Protein AF-A0A9D5JEI3-F1 (afdb_monomer_lite)

Radius of gyration: 14.79 Å; chains: 1; bounding box: 30×42×38 Å

Foldseek 3Di:
DAKFFDDQPVVCCVVPVDCVSVFKPKDFQLVVLLRRLCRVCDPPHDPVVSVVSSVVSQVCLCVQQKWKQKQNDTHRDRRDIDIGGGIIDIDIAGPDPVRHDDDD

pLDDT: mean 87.91, std 12.68, range [38.19, 97.94]

Sequence (104 aa):
MIRVPIPIDVGTIAATGGSIFAAATPLRVEQLVVLAVHEALGARAPFDKRERSVRTALDGLYAGKFVLDVDGRICRRGDDVILCAGTATLRFFSTEPRFRVQLR

Secondary structure (DSSP, 8-state):
-EEEEPPP-HHHHHHH--THHHH-EEEEHHHHHHHHHHHHH-TTS-HHHHHHHHHHHHHHHHTTSEEEEETTEEE--TT-EEEE-SEEEEEEEE-SGGG-----

Structure (mmCIF, N/CA/C/O backbone):
data_AF-A0A9D5JEI3-F1
#
_entry.id   AF-A0A9D5JEI3-F1
#
loop_
_atom_site.group_PDB
_atom_site.id
_atom_site.type_symbol
_atom_site.label_atom_id
_atom_site.label_alt_id
_atom_site.label_comp_id
_atom_site.label_asym_id
_atom_site.label_entity_id
_atom_site.label_seq_id
_atom_site.pdbx_PDB_ins_code
_atom_site.Cartn_x
_atom_site.Cartn_y
_atom_site.Cartn_z
_atom_site.occupancy
_atom_site.B_iso_or_equiv
_atom_site.auth_seq_id
_atom_site.auth_comp_id
_atom_site.auth_asym_id
_atom_site.auth_atom_id
_atom_site.pdbx_PDB_model_num
ATOM 1 N N . MET A 1 1 ? 9.313 -1.032 7.559 1.00 87.25 1 MET A N 1
ATOM 2 C CA . MET A 1 1 ? 8.417 0.136 7.424 1.00 87.25 1 MET A CA 1
ATOM 3 C C . MET A 1 1 ? 8.664 0.735 6.055 1.00 87.25 1 MET A C 1
ATOM 5 O O . MET A 1 1 ? 9.826 0.949 5.738 1.00 87.25 1 MET A O 1
ATOM 9 N N . ILE A 1 2 ? 7.621 0.935 5.252 1.00 93.75 2 ILE A N 1
ATOM 10 C CA . ILE A 1 2 ? 7.722 1.497 3.896 1.00 93.75 2 ILE A CA 1
ATOM 11 C C . ILE A 1 2 ? 7.012 2.849 3.914 1.00 93.75 2 ILE A C 1
ATOM 13 O O . ILE A 1 2 ? 5.893 2.936 4.413 1.00 93.75 2 ILE A O 1
ATOM 17 N N . ARG A 1 3 ? 7.667 3.903 3.425 1.00 95.06 3 ARG A N 1
ATOM 18 C CA . ARG A 1 3 ? 7.060 5.232 3.287 1.00 95.06 3 ARG A CA 1
ATOM 19 C C . ARG A 1 3 ? 6.660 5.415 1.837 1.00 95.06 3 ARG A C 1
ATOM 21 O O . ARG A 1 3 ? 7.531 5.403 0.979 1.00 95.06 3 ARG A O 1
ATOM 28 N N . VAL A 1 4 ? 5.369 5.559 1.584 1.00 93.69 4 VAL A N 1
ATOM 29 C CA . VAL A 1 4 ? 4.818 5.590 0.232 1.00 93.69 4 VAL A CA 1
ATOM 30 C C . VAL A 1 4 ? 4.328 7.003 -0.082 1.00 93.69 4 VAL A C 1
ATOM 32 O O . VAL A 1 4 ? 3.496 7.517 0.673 1.00 93.69 4 VAL A O 1
ATOM 35 N N . PRO A 1 5 ? 4.815 7.652 -1.155 1.00 91.81 5 PRO A N 1
ATOM 36 C CA . PRO A 1 5 ? 4.250 8.914 -1.615 1.00 91.81 5 PRO A CA 1
ATOM 37 C C . PRO A 1 5 ? 2.832 8.686 -2.147 1.00 91.81 5 PRO A C 1
ATOM 39 O O . PRO A 1 5 ? 2.586 7.775 -2.938 1.00 91.81 5 PRO A O 1
ATOM 42 N N . ILE A 1 6 ? 1.894 9.512 -1.694 1.00 90.81 6 ILE A N 1
ATOM 43 C CA . ILE A 1 6 ? 0.481 9.403 -2.048 1.00 90.81 6 ILE A CA 1
ATOM 44 C C . ILE A 1 6 ? 0.200 10.315 -3.239 1.00 90.81 6 ILE A C 1
ATOM 46 O O . ILE A 1 6 ? 0.462 11.517 -3.153 1.00 90.81 6 ILE A O 1
ATOM 50 N N . PRO A 1 7 ? -0.326 9.775 -4.353 1.00 84.69 7 PRO A N 1
ATOM 51 C CA . PRO A 1 7 ? -0.702 10.600 -5.487 1.00 84.69 7 PRO A CA 1
ATOM 52 C C . PRO A 1 7 ? -1.846 11.536 -5.095 1.00 84.69 7 PRO A C 1
ATOM 54 O O . PRO A 1 7 ? -2.798 11.128 -4.429 1.00 84.69 7 PRO A O 1
ATOM 57 N N . ILE A 1 8 ? -1.762 12.787 -5.535 1.00 79.56 8 ILE A N 1
ATOM 58 C CA . ILE A 1 8 ? -2.860 13.749 -5.422 1.00 79.56 8 ILE A CA 1
ATOM 59 C C . ILE A 1 8 ? -3.891 13.418 -6.503 1.00 79.56 8 ILE A C 1
ATOM 61 O O . ILE A 1 8 ? -3.528 13.264 -7.672 1.00 79.56 8 ILE A O 1
ATOM 65 N N . ASP A 1 9 ? -5.169 13.340 -6.138 1.00 74.38 9 ASP A N 1
ATOM 66 C CA . ASP A 1 9 ? -6.245 13.120 -7.106 1.00 74.38 9 ASP A CA 1
ATOM 67 C C . ASP A 1 9 ? -6.630 14.423 -7.824 1.00 74.38 9 ASP A C 1
ATOM 69 O O . ASP A 1 9 ? -7.619 15.092 -7.515 1.00 74.38 9 ASP A O 1
ATOM 73 N N . VAL A 1 10 ? -5.808 14.790 -8.809 1.00 73.31 10 VAL A N 1
ATOM 74 C CA . VAL A 1 10 ? -6.005 15.988 -9.640 1.00 73.31 10 VAL A CA 1
ATOM 75 C C . VAL A 1 10 ? -7.328 15.936 -10.410 1.00 73.31 10 VAL A C 1
ATOM 77 O O . VAL A 1 10 ? -7.948 16.977 -10.623 1.00 73.31 10 VAL A O 1
ATOM 80 N N . GLY A 1 11 ? -7.792 14.741 -10.794 1.00 69.38 11 GLY A N 1
ATOM 81 C CA . GLY A 1 11 ? -9.054 14.562 -11.512 1.00 69.38 11 GLY A CA 1
ATOM 82 C C . GLY A 1 11 ? -10.257 14.938 -10.652 1.00 69.38 11 GLY A C 1
ATOM 83 O O . GLY A 1 11 ? -11.102 15.723 -11.082 1.00 69.38 11 GLY A O 1
ATOM 84 N N . THR A 1 12 ? -10.296 14.453 -9.409 1.00 71.12 12 THR A N 1
ATOM 85 C CA . THR A 1 12 ? -11.352 14.809 -8.453 1.00 71.12 12 THR A CA 1
ATOM 86 C C . THR A 1 12 ? -11.309 16.292 -8.095 1.00 71.12 12 THR A C 1
ATOM 88 O O . THR A 1 12 ? -12.363 16.930 -8.050 1.00 71.12 12 THR A O 1
ATOM 91 N N . ILE A 1 13 ? -10.121 16.882 -7.912 1.00 72.38 13 ILE A N 1
ATOM 92 C CA . ILE A 1 13 ? -9.982 18.333 -7.688 1.00 72.38 13 ILE A CA 1
ATOM 93 C C . ILE A 1 13 ? -10.586 19.115 -8.860 1.00 72.38 13 ILE A C 1
ATOM 95 O O . ILE A 1 13 ? -11.392 20.018 -8.642 1.00 72.38 13 ILE A O 1
ATOM 99 N N . ALA A 1 14 ? -10.238 18.750 -10.097 1.00 77.06 14 ALA A N 1
ATOM 100 C CA . ALA A 1 14 ? -10.726 19.428 -11.294 1.00 77.06 14 ALA A CA 1
ATOM 101 C C . ALA A 1 14 ? -12.246 19.280 -11.481 1.00 77.06 14 ALA A C 1
ATOM 103 O O . ALA A 1 14 ? -12.908 20.237 -11.872 1.00 77.06 14 ALA A O 1
ATOM 104 N N . ALA A 1 15 ? -12.805 18.105 -11.181 1.00 76.94 15 ALA A N 1
ATOM 105 C CA . ALA A 1 15 ? -14.228 17.823 -11.362 1.00 76.94 15 ALA A CA 1
ATOM 106 C C . ALA A 1 15 ? -15.121 18.434 -10.269 1.00 76.94 15 ALA A C 1
ATOM 108 O O . ALA A 1 15 ? -16.256 18.815 -10.542 1.00 76.94 15 ALA A O 1
ATOM 109 N N . THR A 1 16 ? -14.632 18.511 -9.029 1.00 76.81 16 THR A N 1
ATOM 110 C CA . THR A 1 16 ? -15.434 18.953 -7.873 1.00 76.81 16 THR A CA 1
ATOM 111 C C . THR A 1 16 ? -15.153 20.393 -7.449 1.00 76.81 16 THR A C 1
ATOM 113 O O . THR A 1 16 ? -15.926 20.959 -6.680 1.00 76.81 16 THR A O 1
ATOM 116 N N . GLY A 1 17 ? -14.032 20.980 -7.884 1.00 70.56 17 GLY A N 1
ATOM 117 C CA . GLY A 1 17 ? -13.524 22.247 -7.346 1.00 70.56 17 GLY A CA 1
ATOM 118 C C . GLY A 1 17 ? -13.090 22.160 -5.873 1.00 70.56 17 GLY A C 1
ATOM 119 O O . GLY A 1 17 ? -12.782 23.179 -5.256 1.00 70.56 17 GLY A O 1
ATOM 120 N N . GLY A 1 18 ? -13.076 20.958 -5.285 1.00 67.44 18 GLY A N 1
ATOM 121 C CA . GLY A 1 18 ? -12.776 20.737 -3.877 1.00 67.44 18 GLY A CA 1
ATOM 122 C C . GLY A 1 18 ? -11.274 20.703 -3.612 1.00 67.44 18 GLY A C 1
ATOM 123 O O . GLY A 1 18 ? -10.621 19.685 -3.830 1.00 67.44 18 GLY A O 1
ATOM 124 N N . SER A 1 19 ? -10.727 21.784 -3.053 1.00 69.56 19 SER A N 1
ATOM 125 C CA . SER A 1 19 ? -9.315 21.859 -2.642 1.00 69.56 19 SER A CA 1
ATOM 126 C C . SER A 1 19 ? -8.941 20.862 -1.539 1.00 69.56 19 SER A C 1
ATOM 128 O O . SER A 1 19 ? -7.768 20.544 -1.372 1.00 69.56 19 SER A O 1
ATOM 130 N N . ILE A 1 20 ? -9.919 20.309 -0.814 1.00 65.81 20 ILE A N 1
ATOM 131 C CA . ILE A 1 20 ? -9.680 19.292 0.219 1.00 65.81 20 ILE A CA 1
ATOM 132 C C . ILE A 1 20 ? -9.069 18.003 -0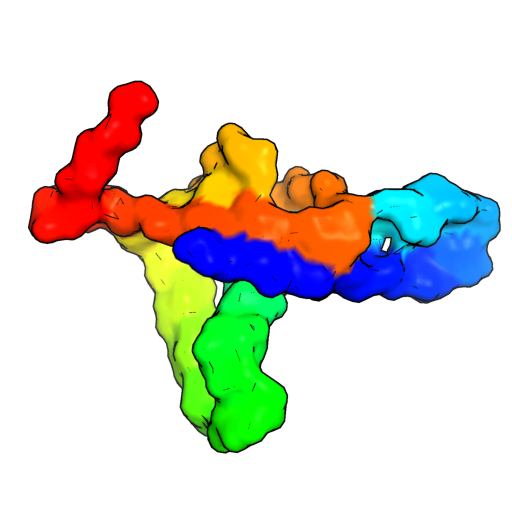.352 1.00 65.81 20 ILE A C 1
ATOM 134 O O . ILE A 1 20 ? -8.272 17.356 0.321 1.00 65.81 20 ILE A O 1
ATOM 138 N N . PHE A 1 21 ? -9.345 17.679 -1.619 1.00 65.81 21 PHE A N 1
ATOM 139 C CA . PHE A 1 21 ? -8.727 16.546 -2.315 1.00 65.81 21 PHE A CA 1
ATOM 140 C C . PHE A 1 21 ? -7.271 16.817 -2.724 1.00 65.81 21 PHE A C 1
ATOM 142 O O . PHE A 1 21 ? -6.531 15.886 -3.029 1.00 65.81 21 PHE A O 1
ATOM 149 N N . ALA A 1 22 ? -6.826 18.079 -2.669 1.00 66.06 22 ALA A N 1
ATOM 150 C CA . ALA A 1 22 ? -5.404 18.420 -2.723 1.00 66.06 22 ALA A CA 1
ATOM 151 C C . ALA A 1 22 ? -4.698 18.139 -1.388 1.00 66.06 22 ALA A C 1
ATOM 153 O O . ALA A 1 22 ? -3.485 17.943 -1.365 1.00 66.06 22 ALA A O 1
ATOM 154 N N . ALA A 1 23 ? -5.451 18.124 -0.283 1.00 74.06 23 ALA A N 1
ATOM 155 C CA . ALA A 1 23 ? -4.926 17.886 1.056 1.00 74.06 23 ALA A CA 1
ATOM 156 C C . ALA A 1 23 ? -4.899 16.394 1.412 1.00 74.06 23 ALA A C 1
ATOM 158 O O . ALA A 1 23 ? -4.020 15.969 2.161 1.00 74.06 23 ALA A O 1
ATOM 159 N N . ALA A 1 24 ? -5.839 15.601 0.886 1.00 82.44 24 ALA A N 1
ATOM 160 C CA . ALA A 1 24 ? -5.884 14.171 1.140 1.00 82.44 24 ALA A CA 1
ATOM 161 C C . ALA A 1 24 ? -6.578 13.372 0.026 1.00 82.44 24 ALA A C 1
ATOM 163 O O . ALA A 1 24 ? -7.618 13.772 -0.498 1.00 82.44 24 ALA A O 1
ATOM 164 N N . THR A 1 25 ? -6.024 12.199 -0.275 1.00 86.81 25 THR A N 1
ATOM 165 C CA . THR A 1 25 ? -6.509 11.281 -1.306 1.00 86.81 25 THR A CA 1
ATOM 166 C C . THR A 1 25 ? -7.144 10.049 -0.658 1.00 86.81 25 THR A C 1
ATOM 168 O O . THR A 1 25 ? -6.478 9.367 0.128 1.00 86.81 25 THR A O 1
ATOM 171 N N . PRO A 1 26 ? -8.412 9.723 -0.970 1.00 89.50 26 PRO A N 1
ATOM 172 C CA . PRO A 1 26 ? -8.996 8.445 -0.590 1.00 89.50 26 PRO A CA 1
ATOM 173 C C . PRO A 1 26 ? -8.410 7.331 -1.466 1.00 89.50 26 PRO A C 1
ATOM 175 O O . PRO A 1 26 ? -8.529 7.364 -2.688 1.00 89.50 26 PRO A O 1
ATOM 178 N N . LEU A 1 27 ? -7.793 6.330 -0.846 1.00 92.25 27 LEU A N 1
ATOM 179 C CA . LEU A 1 27 ? -7.241 5.164 -1.529 1.00 92.25 27 LEU A CA 1
ATOM 180 C C . LEU A 1 27 ? -7.765 3.883 -0.904 1.00 92.25 27 LEU A C 1
ATOM 182 O O . LEU A 1 27 ? -7.885 3.763 0.316 1.00 92.25 27 LEU A O 1
ATOM 186 N N . ARG A 1 28 ? -8.028 2.893 -1.750 1.00 95.75 28 ARG A N 1
ATOM 187 C CA . ARG A 1 28 ? -8.249 1.527 -1.290 1.00 95.75 28 ARG A CA 1
ATOM 188 C C . ARG A 1 28 ? -6.946 0.930 -0.779 1.00 95.75 28 ARG A C 1
ATOM 190 O O . ARG A 1 28 ? -5.867 1.204 -1.310 1.00 95.75 28 ARG A O 1
ATOM 197 N N . VAL A 1 29 ? -7.046 0.046 0.204 1.00 96.44 29 VAL A N 1
ATOM 198 C CA . VAL A 1 29 ? -5.894 -0.680 0.752 1.00 96.44 29 VAL A CA 1
ATOM 199 C C . VAL A 1 29 ? -5.152 -1.463 -0.331 1.00 96.44 29 VAL A C 1
ATOM 201 O O . VAL A 1 29 ? -3.924 -1.479 -0.334 1.00 96.44 29 VAL A O 1
ATOM 204 N N . GLU A 1 30 ? -5.856 -2.046 -1.302 1.00 97.44 30 GLU A N 1
ATOM 205 C CA . GLU A 1 30 ? -5.219 -2.717 -2.444 1.00 97.44 30 GLU A CA 1
ATOM 206 C C . GLU A 1 30 ? -4.336 -1.766 -3.274 1.00 97.44 30 GLU A C 1
ATOM 208 O O . GLU A 1 30 ? -3.223 -2.128 -3.656 1.00 97.44 30 GLU A O 1
ATOM 213 N N . GLN A 1 31 ? -4.767 -0.516 -3.472 1.00 96.50 31 GLN A N 1
ATOM 214 C CA . GLN A 1 31 ? -3.983 0.504 -4.177 1.00 96.50 31 GLN A CA 1
ATOM 215 C C . GLN A 1 31 ? -2.745 0.901 -3.365 1.00 96.50 31 GLN A C 1
ATOM 217 O O . GLN A 1 31 ? -1.660 1.054 -3.924 1.00 96.50 31 GLN A O 1
ATOM 222 N N . LEU A 1 32 ? -2.876 1.004 -2.040 1.00 96.00 32 LEU A N 1
ATOM 223 C CA . LEU A 1 32 ? -1.746 1.255 -1.145 1.00 96.00 32 LEU A CA 1
ATOM 224 C C . LEU A 1 32 ? -0.718 0.115 -1.180 1.00 96.00 32 LEU A C 1
ATOM 226 O O . LEU A 1 32 ? 0.482 0.382 -1.202 1.00 96.00 32 LEU A O 1
ATOM 230 N N . VAL A 1 33 ? -1.160 -1.145 -1.245 1.00 97.06 33 VAL A N 1
ATOM 231 C CA . VAL A 1 33 ? -0.262 -2.303 -1.399 1.00 97.06 33 VAL A CA 1
ATOM 232 C C . VAL A 1 33 ? 0.486 -2.246 -2.726 1.00 97.06 33 VAL A C 1
ATOM 234 O O . VAL A 1 33 ? 1.697 -2.464 -2.743 1.00 97.06 33 VAL A O 1
ATOM 237 N N . VAL A 1 34 ? -0.194 -1.904 -3.824 1.00 97.06 34 VAL A N 1
ATOM 238 C CA . VAL A 1 34 ? 0.451 -1.703 -5.130 1.00 97.06 34 VAL A CA 1
ATOM 239 C C . VAL A 1 34 ? 1.553 -0.652 -5.006 1.00 97.06 34 VAL A C 1
ATOM 241 O O . VAL A 1 34 ? 2.715 -0.950 -5.286 1.00 97.06 34 VAL A O 1
ATOM 244 N N . LEU A 1 35 ? 1.227 0.544 -4.509 1.00 96.00 35 LEU A N 1
ATOM 245 C CA . LEU A 1 35 ? 2.204 1.620 -4.339 1.00 96.00 35 LEU A CA 1
ATOM 246 C C . LEU A 1 35 ? 3.383 1.199 -3.443 1.00 96.00 35 LEU A C 1
ATOM 248 O O . LEU A 1 35 ? 4.532 1.486 -3.771 1.00 96.00 35 LEU A O 1
ATOM 252 N N . ALA A 1 36 ? 3.130 0.445 -2.369 1.00 96.31 36 ALA A N 1
ATOM 253 C CA . ALA A 1 36 ? 4.173 -0.085 -1.492 1.00 96.31 36 ALA A CA 1
ATOM 254 C C . ALA A 1 36 ? 5.122 -1.055 -2.205 1.00 96.31 36 ALA A C 1
ATOM 256 O O . ALA A 1 36 ? 6.330 -1.010 -1.982 1.00 96.31 36 ALA A O 1
ATOM 257 N N . VAL A 1 37 ? 4.590 -1.931 -3.063 1.00 96.56 37 VAL A N 1
ATOM 258 C CA . VAL A 1 37 ? 5.398 -2.860 -3.864 1.00 96.56 37 VAL A CA 1
ATOM 259 C C . VAL A 1 37 ? 6.247 -2.093 -4.874 1.00 96.56 37 VAL A C 1
ATOM 261 O O . VAL A 1 37 ? 7.432 -2.394 -5.026 1.00 96.56 37 VAL A O 1
ATOM 264 N N . HIS A 1 38 ? 5.671 -1.089 -5.537 1.00 95.38 38 HIS A N 1
ATOM 265 C CA . HIS A 1 38 ? 6.409 -0.225 -6.457 1.00 95.38 38 HIS A CA 1
ATOM 266 C C . HIS A 1 38 ? 7.550 0.514 -5.750 1.00 95.38 38 HIS A C 1
ATOM 268 O O . HIS A 1 38 ? 8.675 0.507 -6.251 1.00 95.38 38 HIS A O 1
ATOM 274 N N . GLU A 1 39 ? 7.281 1.080 -4.573 1.00 95.75 39 GLU A N 1
ATOM 275 C CA . GLU A 1 39 ? 8.278 1.768 -3.754 1.00 95.75 39 GLU A CA 1
ATOM 276 C C . GLU A 1 39 ? 9.388 0.810 -3.295 1.00 95.75 39 GLU A C 1
ATOM 278 O O . GLU A 1 39 ? 10.571 1.083 -3.480 1.00 95.75 39 GLU A O 1
ATOM 283 N N . ALA A 1 40 ? 9.023 -0.365 -2.774 1.00 95.25 40 ALA A N 1
ATOM 284 C CA . ALA A 1 40 ? 9.978 -1.345 -2.258 1.00 95.25 40 ALA A CA 1
ATOM 285 C C . ALA A 1 40 ? 10.886 -1.949 -3.341 1.00 95.25 40 ALA A C 1
ATOM 287 O O . ALA A 1 40 ? 12.049 -2.256 -3.079 1.00 95.25 40 ALA A O 1
ATOM 288 N N . LEU A 1 41 ? 10.361 -2.156 -4.552 1.00 94.75 41 LEU A N 1
ATOM 289 C CA . LEU A 1 41 ? 11.141 -2.673 -5.679 1.00 94.75 41 LEU A CA 1
ATOM 290 C C . LEU A 1 41 ? 11.977 -1.588 -6.370 1.00 94.75 41 LEU A C 1
ATOM 292 O O . LEU A 1 41 ? 12.974 -1.910 -7.024 1.00 94.75 41 LEU A O 1
ATOM 296 N N . GLY A 1 42 ? 11.570 -0.326 -6.240 1.00 93.12 42 GLY A N 1
ATOM 297 C CA . GLY A 1 42 ? 12.186 0.822 -6.886 1.00 93.12 42 GLY A CA 1
ATOM 298 C C . GLY A 1 42 ? 11.868 0.940 -8.382 1.00 93.12 42 GLY A C 1
ATOM 299 O O . GLY A 1 42 ? 11.483 -0.009 -9.072 1.00 93.12 42 GLY A O 1
ATOM 300 N N . ALA A 1 43 ? 12.100 2.139 -8.925 1.00 90.00 43 ALA A N 1
ATOM 301 C CA . ALA A 1 43 ? 11.718 2.513 -10.291 1.00 90.00 43 ALA A CA 1
ATOM 302 C C . ALA A 1 43 ? 12.364 1.662 -11.406 1.00 90.00 43 ALA A C 1
ATOM 304 O O . ALA A 1 43 ? 11.840 1.592 -12.518 1.00 90.00 43 ALA A O 1
ATOM 305 N N . ARG A 1 44 ? 13.498 1.005 -11.122 1.00 93.12 44 ARG A N 1
ATOM 306 C CA . ARG A 1 44 ? 14.274 0.216 -12.097 1.00 93.12 44 ARG A CA 1
ATOM 307 C C . ARG A 1 44 ? 13.894 -1.265 -12.151 1.00 93.12 44 ARG A C 1
ATOM 309 O O . ARG A 1 44 ? 14.474 -2.004 -12.940 1.00 93.12 44 ARG A O 1
ATOM 316 N N . ALA A 1 45 ? 12.950 -1.726 -11.332 1.00 93.19 45 ALA A N 1
ATOM 317 C CA . ALA A 1 45 ? 12.554 -3.130 -11.345 1.00 93.19 45 ALA A CA 1
ATOM 318 C C . ALA A 1 45 ? 11.970 -3.540 -12.715 1.00 93.19 45 ALA A C 1
ATOM 320 O O . ALA A 1 45 ? 11.191 -2.769 -13.275 1.00 93.19 45 ALA A O 1
ATOM 321 N N . PRO A 1 46 ? 12.274 -4.733 -13.258 1.00 96.19 46 PRO A N 1
ATOM 322 C CA . PRO A 1 46 ? 11.642 -5.221 -14.487 1.00 96.19 46 PRO A CA 1
ATOM 323 C C . PRO A 1 46 ? 10.116 -5.312 -14.357 1.00 96.19 46 PRO A C 1
ATOM 325 O O . PRO A 1 46 ? 9.618 -5.633 -13.275 1.00 96.19 46 PRO A O 1
ATOM 328 N N . PHE A 1 47 ? 9.384 -5.067 -15.447 1.00 93.81 47 PHE A N 1
ATOM 329 C CA . PHE A 1 47 ? 7.915 -5.064 -15.455 1.00 93.81 47 PHE A CA 1
ATOM 330 C C . PHE A 1 47 ? 7.331 -6.374 -14.904 1.00 93.81 47 PHE A C 1
ATOM 332 O O . PHE A 1 47 ? 6.620 -6.345 -13.902 1.00 93.81 47 PHE A O 1
ATOM 339 N N . ASP A 1 48 ? 7.760 -7.522 -15.433 1.00 96.38 48 ASP A N 1
ATOM 340 C CA . ASP A 1 48 ? 7.292 -8.847 -14.996 1.00 96.38 48 ASP A CA 1
ATOM 341 C C . ASP A 1 48 ? 7.583 -9.130 -13.518 1.00 96.38 48 ASP A C 1
ATOM 343 O O . ASP A 1 48 ? 6.912 -9.930 -12.864 1.00 96.38 48 ASP A O 1
ATOM 347 N N . LYS A 1 49 ? 8.636 -8.516 -12.962 1.00 95.19 49 LYS A N 1
ATOM 348 C CA . LYS A 1 49 ? 8.926 -8.620 -11.530 1.00 95.19 49 LYS A CA 1
ATOM 349 C C . LYS A 1 49 ? 7.916 -7.804 -10.731 1.00 95.19 49 LYS A C 1
ATOM 351 O O . LYS A 1 49 ? 7.389 -8.324 -9.754 1.00 95.19 49 LYS A O 1
ATOM 356 N N . ARG A 1 50 ? 7.621 -6.570 -11.155 1.00 95.38 50 ARG A N 1
ATOM 357 C CA . ARG A 1 50 ? 6.616 -5.719 -10.500 1.00 95.38 50 ARG A CA 1
ATOM 358 C C . ARG A 1 50 ? 5.245 -6.378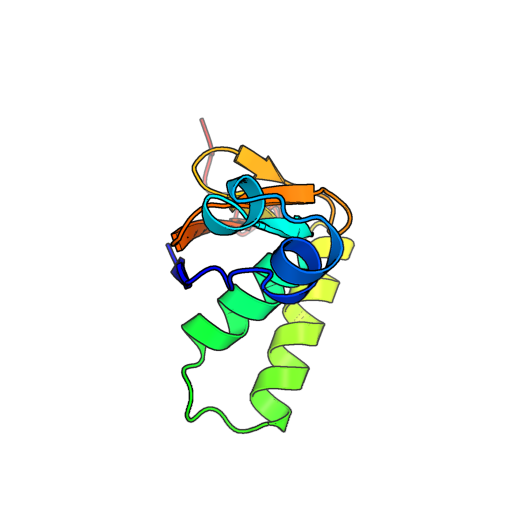 -10.521 1.00 95.38 50 ARG A C 1
ATOM 360 O O . ARG A 1 50 ? 4.651 -6.531 -9.462 1.00 95.38 50 ARG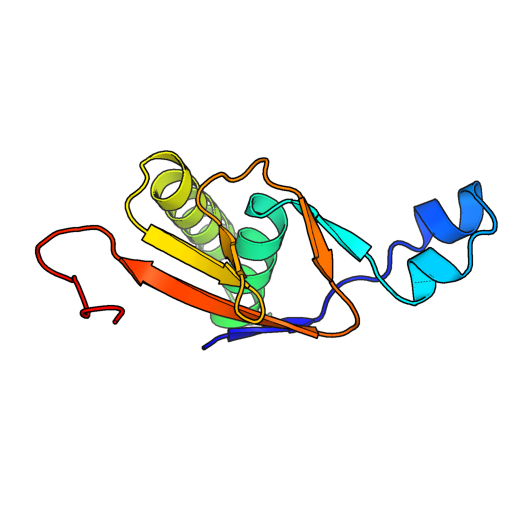 A O 1
ATOM 367 N N . GLU A 1 51 ? 4.785 -6.825 -11.686 1.00 96.62 51 GLU A N 1
ATOM 368 C CA . GLU A 1 51 ? 3.459 -7.429 -11.841 1.00 96.62 51 GLU A CA 1
ATOM 369 C C . GLU A 1 51 ? 3.311 -8.689 -10.980 1.00 96.62 51 GLU A C 1
ATOM 371 O O . GLU A 1 51 ? 2.360 -8.815 -10.206 1.00 96.62 51 GLU A O 1
ATOM 376 N N . ARG A 1 52 ? 4.300 -9.596 -11.025 1.00 97.50 52 ARG A N 1
ATOM 377 C CA . ARG A 1 52 ? 4.286 -10.799 -10.180 1.00 97.50 52 ARG A CA 1
ATOM 378 C C . ARG A 1 52 ? 4.299 -10.463 -8.695 1.00 97.50 52 ARG A C 1
ATOM 380 O O . ARG A 1 52 ? 3.579 -11.109 -7.934 1.00 97.50 52 ARG A O 1
ATOM 387 N N . SER A 1 53 ? 5.097 -9.484 -8.272 1.00 97.50 53 SER A N 1
ATOM 388 C CA . SER A 1 53 ? 5.153 -9.064 -6.870 1.00 97.50 53 SER A CA 1
ATOM 389 C C . SER A 1 53 ? 3.851 -8.413 -6.407 1.00 97.50 53 SER A C 1
ATOM 391 O O . SER A 1 53 ? 3.395 -8.733 -5.314 1.00 97.50 53 SER A O 1
ATOM 393 N N . VAL A 1 54 ? 3.230 -7.568 -7.235 1.00 97.50 54 VAL A N 1
ATOM 394 C CA . VAL A 1 54 ? 1.920 -6.965 -6.952 1.00 97.50 54 VAL A CA 1
ATOM 395 C C . VAL A 1 54 ? 0.865 -8.052 -6.797 1.00 97.50 54 VAL A C 1
ATOM 397 O O . VAL A 1 54 ? 0.207 -8.109 -5.762 1.00 97.50 54 VAL A O 1
ATOM 400 N N . ARG A 1 55 ? 0.757 -8.961 -7.774 1.00 97.94 55 ARG A N 1
ATOM 401 C CA . ARG A 1 55 ? -0.204 -10.068 -7.721 1.00 97.94 55 ARG A CA 1
ATOM 402 C C . A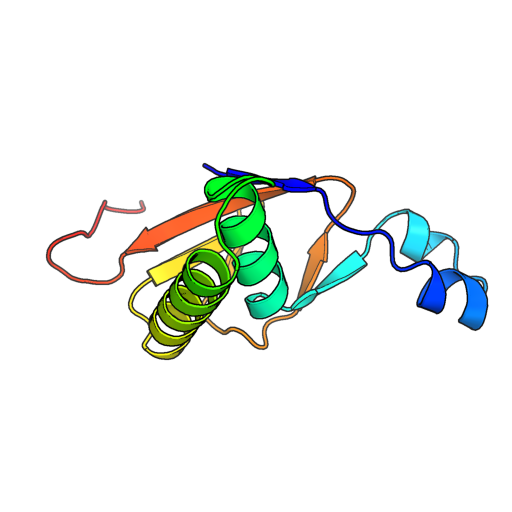RG A 1 55 ? -0.012 -10.913 -6.465 1.00 97.94 55 ARG A C 1
ATOM 404 O O . ARG A 1 55 ? -0.951 -11.106 -5.710 1.00 97.94 55 ARG A O 1
ATOM 411 N N . THR A 1 56 ? 1.227 -11.318 -6.183 1.00 97.69 56 THR A N 1
ATOM 412 C CA . THR A 1 56 ? 1.548 -12.122 -4.992 1.00 97.69 56 THR A CA 1
ATOM 413 C C . THR A 1 56 ? 1.177 -11.402 -3.691 1.00 97.69 56 THR A C 1
ATOM 415 O O . THR A 1 56 ? 0.683 -12.033 -2.756 1.00 97.69 56 THR A O 1
ATOM 418 N N . ALA A 1 57 ? 1.409 -10.089 -3.609 1.00 97.00 57 ALA A N 1
ATOM 419 C CA . ALA A 1 57 ? 1.068 -9.300 -2.430 1.00 97.00 57 ALA A CA 1
ATOM 420 C C . ALA A 1 57 ? -0.451 -9.175 -2.242 1.00 97.00 57 ALA A C 1
ATOM 422 O O . ALA A 1 57 ? -0.937 -9.360 -1.128 1.00 97.00 57 ALA A O 1
ATOM 423 N N . LEU A 1 58 ? -1.200 -8.909 -3.315 1.00 97.62 58 LEU A N 1
ATOM 424 C CA . LEU A 1 58 ? -2.662 -8.822 -3.268 1.00 97.62 58 LEU A CA 1
ATOM 425 C C . LEU A 1 58 ? -3.300 -10.175 -2.940 1.00 97.62 58 LEU A C 1
ATOM 427 O O . LEU A 1 58 ? -4.144 -10.241 -2.051 1.00 97.62 58 LEU A O 1
ATOM 431 N N . ASP A 1 59 ? -2.830 -11.261 -3.557 1.00 97.75 59 ASP A N 1
ATOM 432 C CA . ASP A 1 59 ? -3.268 -12.622 -3.228 1.00 97.75 59 ASP A CA 1
ATOM 433 C C . ASP A 1 59 ? -3.023 -12.930 -1.743 1.00 97.75 59 ASP A C 1
ATOM 435 O O . ASP A 1 59 ? -3.868 -13.515 -1.069 1.00 97.75 59 ASP A O 1
ATOM 439 N N . GLY A 1 60 ? -1.877 -12.498 -1.203 1.00 96.25 60 GLY A N 1
ATOM 440 C CA . GLY A 1 60 ? -1.561 -12.621 0.218 1.00 96.25 60 GLY A CA 1
ATOM 441 C C . GLY A 1 60 ? -2.500 -11.821 1.125 1.00 96.25 60 GLY A C 1
ATOM 442 O O . GLY A 1 60 ? -2.902 -12.337 2.170 1.00 96.25 60 GLY A O 1
ATOM 443 N N . LEU A 1 61 ? -2.878 -10.602 0.726 1.00 96.25 61 LEU A N 1
ATOM 444 C CA . LEU A 1 61 ? -3.841 -9.775 1.454 1.00 96.25 61 LEU A CA 1
ATOM 445 C C . LEU A 1 61 ? -5.232 -10.421 1.451 1.00 96.25 61 LEU A C 1
ATOM 447 O O . LEU A 1 61 ? -5.824 -10.590 2.514 1.00 96.25 61 LEU A O 1
ATOM 451 N N . TYR A 1 62 ? -5.738 -10.830 0.283 1.00 96.44 62 TYR A N 1
ATOM 452 C CA . TYR A 1 62 ? -7.065 -11.445 0.164 1.00 96.44 62 TYR A CA 1
ATOM 453 C C . TYR A 1 62 ? -7.146 -12.812 0.846 1.00 96.44 62 TYR A C 1
ATOM 455 O O . TYR A 1 62 ? -8.177 -13.153 1.421 1.00 96.44 62 TYR A O 1
ATOM 463 N N . ALA A 1 63 ? -6.051 -13.576 0.847 1.00 95.62 63 ALA A N 1
ATOM 464 C CA . ALA A 1 63 ? -5.943 -14.814 1.614 1.00 95.62 63 ALA A CA 1
ATOM 465 C C . ALA A 1 63 ? -5.755 -14.577 3.125 1.00 95.62 63 ALA A C 1
ATOM 467 O O . ALA A 1 63 ? -5.671 -15.539 3.888 1.00 95.62 63 ALA A O 1
ATOM 468 N N . GLY A 1 64 ? -5.644 -13.321 3.571 1.00 95.56 64 GLY A N 1
ATOM 469 C CA . GLY A 1 64 ? -5.473 -12.967 4.975 1.00 95.56 64 GLY A CA 1
ATOM 470 C C . GLY A 1 64 ? -4.137 -13.409 5.571 1.00 95.56 64 GLY A C 1
ATOM 471 O O . GLY A 1 64 ? -4.072 -13.595 6.784 1.00 95.56 64 GLY A O 1
ATOM 472 N N . LYS A 1 65 ? -3.081 -13.585 4.759 1.00 95.50 65 LYS A N 1
ATOM 473 C CA . LYS A 1 65 ? -1.724 -13.999 5.197 1.00 95.50 65 LYS A CA 1
ATOM 474 C C . LYS A 1 65 ? -0.962 -12.903 5.939 1.00 95.50 65 LYS A C 1
ATOM 476 O O . LYS A 1 65 ? 0.012 -13.167 6.651 1.00 95.50 65 LYS A O 1
ATOM 481 N N . PHE A 1 66 ? -1.388 -11.663 5.754 1.00 95.56 66 PHE A N 1
ATOM 482 C CA . PHE A 1 66 ? -0.903 -10.519 6.502 1.00 95.56 66 PHE A CA 1
ATOM 483 C C . PHE A 1 66 ? -2.021 -9.498 6.699 1.00 95.56 66 PHE A C 1
ATOM 485 O O . PHE A 1 66 ? -3.029 -9.510 5.995 1.00 95.56 66 PHE A O 1
ATOM 492 N N . VAL A 1 67 ? -1.814 -8.602 7.658 1.00 95.88 67 VAL A N 1
ATOM 493 C CA . VAL A 1 67 ? -2.582 -7.365 7.811 1.00 95.88 67 VAL A CA 1
ATOM 494 C C . VAL A 1 67 ? -1.677 -6.173 7.536 1.00 95.88 67 VAL A C 1
ATOM 496 O O . VAL A 1 67 ? -0.454 -6.258 7.706 1.00 95.88 67 VAL A O 1
ATOM 499 N N . LEU A 1 68 ? -2.278 -5.072 7.100 1.00 96.44 68 LEU A N 1
ATOM 500 C CA . LEU A 1 68 ? -1.569 -3.836 6.804 1.00 96.44 68 LEU A CA 1
ATOM 501 C C . LEU A 1 68 ? -1.862 -2.810 7.894 1.00 96.44 68 LEU A C 1
ATOM 503 O O . LEU A 1 68 ? -3.015 -2.513 8.167 1.00 96.44 68 LEU A O 1
ATOM 507 N N . ASP A 1 69 ? -0.827 -2.259 8.503 1.00 96.69 69 ASP A N 1
ATOM 508 C CA . ASP A 1 69 ? -0.907 -1.037 9.297 1.00 96.69 69 ASP A CA 1
ATOM 509 C C . ASP A 1 69 ? -0.590 0.149 8.385 1.00 96.69 69 ASP A C 1
ATOM 511 O O . ASP A 1 69 ? 0.470 0.168 7.748 1.00 96.69 69 ASP A O 1
ATOM 515 N N . VAL A 1 70 ? -1.519 1.100 8.313 1.00 95.69 70 VAL A N 1
ATOM 516 C CA . VAL A 1 70 ? -1.385 2.367 7.593 1.00 95.69 70 VAL A CA 1
ATOM 517 C C . VAL A 1 70 ? -1.491 3.500 8.605 1.00 95.69 70 VAL A C 1
ATOM 519 O O . VAL A 1 70 ? -2.568 3.752 9.144 1.00 95.69 70 VAL A O 1
ATOM 522 N N . ASP A 1 71 ? -0.368 4.161 8.883 1.00 93.62 71 ASP A N 1
ATOM 523 C CA . ASP A 1 71 ? -0.271 5.279 9.834 1.00 93.62 71 ASP A CA 1
ATOM 524 C C . ASP A 1 71 ? -0.899 4.987 11.218 1.00 93.62 71 ASP A C 1
ATOM 526 O O . ASP A 1 71 ? -1.490 5.856 11.856 1.00 93.62 71 ASP A O 1
ATOM 530 N N . GLY A 1 72 ? -0.771 3.747 11.701 1.00 92.56 72 GLY A N 1
ATOM 531 C CA . GLY A 1 72 ? -1.314 3.270 12.976 1.00 92.56 72 GLY A CA 1
ATOM 532 C C . GLY A 1 72 ? -2.678 2.582 12.863 1.00 92.56 72 GLY A C 1
ATOM 533 O O . GLY A 1 72 ? -3.174 2.042 13.855 1.00 92.56 72 GLY A O 1
ATOM 534 N N . ARG A 1 73 ? -3.305 2.571 11.680 1.00 94.00 73 ARG A N 1
ATOM 535 C CA . ARG A 1 73 ? -4.602 1.924 11.445 1.00 94.00 73 ARG A CA 1
ATOM 536 C C . ARG A 1 73 ? -4.425 0.541 10.828 1.00 94.00 73 ARG A C 1
ATOM 538 O O . ARG A 1 73 ? -3.922 0.409 9.718 1.00 94.00 73 ARG A O 1
ATOM 545 N N . ILE A 1 74 ? -4.927 -0.486 11.514 1.00 96.06 74 ILE A N 1
ATOM 546 C CA . ILE A 1 74 ? -4.915 -1.865 11.010 1.00 96.06 74 ILE A CA 1
ATOM 547 C C . ILE A 1 74 ? -6.052 -2.096 10.011 1.00 96.06 74 ILE A C 1
ATOM 549 O O . ILE A 1 74 ? -7.232 -2.009 10.354 1.00 96.06 74 ILE A O 1
ATOM 553 N N . CYS A 1 75 ? -5.674 -2.497 8.807 1.00 95.38 75 CYS A N 1
ATOM 554 C CA . CYS A 1 75 ? -6.532 -2.847 7.692 1.00 95.38 75 CYS A CA 1
ATOM 555 C C . CYS A 1 75 ? -6.363 -4.320 7.324 1.00 95.38 75 CYS A C 1
ATOM 557 O O . CYS A 1 75 ? -5.257 -4.871 7.329 1.00 95.38 75 CYS A O 1
ATOM 559 N N . ARG A 1 76 ? -7.490 -4.970 7.027 1.00 94.94 76 ARG A N 1
ATOM 560 C CA . ARG A 1 76 ? -7.541 -6.415 6.756 1.00 94.94 76 ARG A CA 1
ATOM 561 C C . ARG A 1 76 ? -8.103 -6.737 5.384 1.00 94.94 76 ARG A C 1
ATOM 563 O O . ARG A 1 76 ? -7.857 -7.832 4.894 1.00 94.94 76 ARG A O 1
ATOM 570 N N . ARG A 1 77 ? -8.865 -5.820 4.789 1.0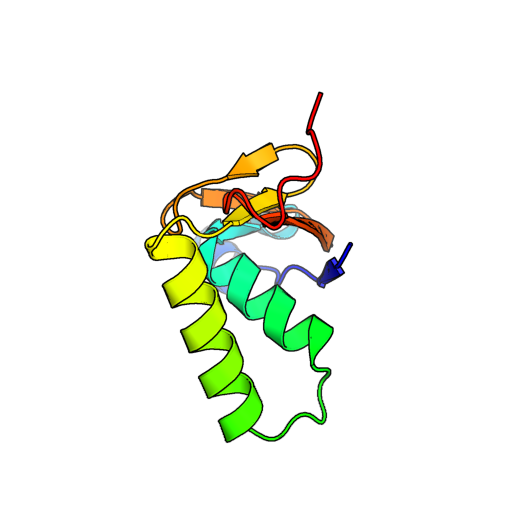0 94.00 77 ARG A N 1
ATOM 571 C CA . ARG A 1 77 ? -9.520 -6.046 3.508 1.00 94.00 77 ARG A CA 1
ATOM 572 C C . ARG A 1 77 ? -8.973 -5.078 2.468 1.00 94.00 77 ARG A C 1
ATOM 574 O O . ARG A 1 77 ? -8.648 -3.939 2.787 1.00 94.00 77 ARG A O 1
ATOM 581 N N . GLY A 1 78 ? -8.854 -5.544 1.227 1.00 94.19 78 GLY A N 1
ATOM 582 C CA . GLY A 1 78 ? -8.357 -4.724 0.118 1.00 94.19 78 GLY A CA 1
ATOM 583 C C . GLY A 1 78 ? -9.313 -3.603 -0.294 1.00 94.19 78 GLY A C 1
ATOM 584 O O . GLY A 1 78 ? -8.854 -2.572 -0.781 1.00 94.19 78 GLY A O 1
ATOM 585 N N . ASP A 1 79 ? -10.614 -3.790 -0.050 1.00 96.12 79 ASP A N 1
ATOM 586 C CA . ASP A 1 79 ? -11.695 -2.850 -0.355 1.00 96.12 79 ASP A CA 1
ATOM 587 C C . ASP A 1 79 ? -11.874 -1.747 0.701 1.00 96.12 79 ASP A C 1
ATOM 589 O O . ASP A 1 79 ? -12.592 -0.778 0.448 1.00 96.12 79 ASP A O 1
ATOM 593 N N . ASP A 1 80 ? -11.195 -1.848 1.850 1.00 94.12 80 ASP A N 1
ATOM 594 C CA . ASP A 1 80 ? -11.170 -0.788 2.857 1.00 94.12 80 ASP A CA 1
ATOM 595 C C . ASP A 1 80 ? -10.583 0.497 2.239 1.00 94.12 80 ASP A C 1
ATOM 597 O O . ASP A 1 80 ? -9.533 0.468 1.592 1.00 94.12 80 ASP A O 1
ATOM 601 N N . VAL A 1 81 ? -11.243 1.638 2.456 1.00 93.69 81 VAL A N 1
ATOM 602 C CA . VAL A 1 81 ? -10.778 2.954 1.988 1.00 93.69 81 VAL A CA 1
ATOM 603 C C . VAL A 1 81 ? -10.144 3.724 3.141 1.00 93.69 81 VAL A C 1
ATOM 605 O O . VAL A 1 81 ? -10.729 3.857 4.219 1.00 93.69 81 VAL A O 1
ATOM 608 N N . ILE A 1 82 ? -8.952 4.262 2.897 1.00 92.06 82 ILE A N 1
ATOM 609 C CA . ILE A 1 82 ? -8.204 5.105 3.826 1.00 92.06 82 ILE A CA 1
ATOM 610 C C . ILE A 1 82 ? -7.960 6.457 3.171 1.00 92.06 82 ILE A C 1
ATOM 612 O O . ILE A 1 82 ? -7.630 6.545 1.991 1.00 92.06 82 ILE A O 1
ATOM 616 N N . LEU A 1 83 ? -8.119 7.518 3.954 1.00 89.88 83 LEU A N 1
ATOM 617 C CA . LEU A 1 83 ? -7.749 8.862 3.548 1.00 89.88 83 LEU A CA 1
ATOM 618 C C . LEU A 1 83 ? -6.272 9.095 3.893 1.00 89.88 83 LEU A C 1
ATOM 620 O O . LEU A 1 83 ? -5.907 9.034 5.066 1.00 89.88 83 LEU A O 1
ATOM 624 N N . CYS A 1 84 ? -5.433 9.353 2.891 1.00 89.31 84 CYS A N 1
ATOM 625 C CA . CYS A 1 84 ? -3.996 9.557 3.078 1.00 89.31 84 CYS A CA 1
ATOM 626 C C . CYS A 1 84 ? -3.564 10.939 2.569 1.00 89.31 84 CYS A C 1
ATOM 628 O O . CYS A 1 84 ? -4.064 11.408 1.551 1.00 89.31 84 CYS A O 1
ATOM 630 N N . ALA A 1 85 ? -2.608 11.581 3.243 1.00 85.19 85 ALA A N 1
ATOM 631 C CA . ALA A 1 85 ? -2.129 12.921 2.897 1.00 85.19 85 ALA A CA 1
ATOM 632 C C . ALA A 1 85 ? -0.608 12.929 2.699 1.00 85.19 85 ALA A C 1
ATOM 634 O O . ALA A 1 85 ? 0.144 12.631 3.625 1.00 85.19 85 ALA A O 1
ATOM 635 N N . GLY A 1 86 ? -0.147 13.280 1.494 1.00 87.38 86 GLY A N 1
ATOM 636 C CA . GLY A 1 86 ? 1.274 13.440 1.154 1.00 87.38 86 GLY A CA 1
ATOM 637 C C . GLY A 1 86 ? 2.077 12.134 1.137 1.00 87.38 86 GLY A C 1
ATOM 638 O O . GLY A 1 86 ? 2.469 11.660 0.075 1.00 87.38 86 GLY A O 1
ATOM 639 N N . THR A 1 87 ? 2.327 11.537 2.301 1.00 91.81 87 THR A N 1
ATOM 640 C CA . THR A 1 87 ? 3.009 10.242 2.442 1.00 91.81 87 THR A CA 1
ATOM 641 C C . THR A 1 87 ? 2.291 9.371 3.459 1.00 91.81 87 THR A C 1
ATOM 643 O O . THR A 1 87 ? 1.982 9.866 4.539 1.00 91.81 87 THR A O 1
ATOM 646 N N . ALA A 1 88 ? 2.122 8.083 3.167 1.00 94.62 88 ALA A N 1
ATOM 647 C CA . ALA A 1 88 ? 1.625 7.101 4.129 1.00 94.62 88 ALA A CA 1
ATOM 648 C C . ALA A 1 88 ? 2.751 6.182 4.616 1.00 94.62 88 ALA A C 1
ATOM 650 O O . ALA A 1 88 ? 3.636 5.784 3.849 1.00 94.62 88 ALA A O 1
ATOM 651 N N . THR A 1 89 ? 2.712 5.819 5.894 1.00 96.31 89 THR A N 1
ATOM 652 C CA . THR A 1 89 ? 3.636 4.864 6.507 1.00 96.31 89 THR A CA 1
ATOM 653 C C . THR A 1 89 ? 2.981 3.497 6.613 1.00 96.31 89 THR A C 1
ATOM 655 O O . THR A 1 89 ? 2.007 3.321 7.338 1.00 96.31 89 THR A O 1
ATOM 658 N N . LEU A 1 90 ? 3.547 2.510 5.920 1.00 96.56 90 LEU A N 1
ATOM 659 C CA . LEU A 1 90 ? 2.997 1.163 5.829 1.00 96.56 90 LEU A CA 1
ATOM 660 C C . LEU A 1 90 ? 3.858 0.147 6.588 1.00 96.56 90 LEU A C 1
ATOM 662 O O . LEU A 1 90 ? 5.097 0.123 6.476 1.00 96.56 90 LEU A O 1
ATOM 666 N N . ARG A 1 91 ? 3.199 -0.742 7.338 1.00 96.44 91 ARG A N 1
ATOM 667 C CA . ARG A 1 91 ? 3.822 -1.909 7.982 1.00 96.44 91 ARG A CA 1
ATOM 668 C C . ARG A 1 91 ? 2.991 -3.159 7.716 1.00 96.44 91 ARG A C 1
ATOM 670 O O . ARG A 1 91 ? 1.775 -3.152 7.847 1.00 96.44 91 ARG A O 1
ATOM 677 N N . PHE A 1 92 ? 3.671 -4.236 7.344 1.00 95.00 92 PHE A N 1
ATOM 678 C CA . PHE A 1 92 ? 3.055 -5.517 7.022 1.00 95.00 92 PHE A CA 1
ATOM 679 C C . PHE A 1 92 ? 3.292 -6.469 8.187 1.00 95.00 92 PHE A C 1
ATOM 681 O O . PHE A 1 92 ? 4.437 -6.664 8.600 1.00 95.00 92 PHE A O 1
ATOM 688 N N . PHE A 1 93 ? 2.222 -7.067 8.699 1.00 94.62 93 PHE A N 1
ATOM 689 C CA . PHE A 1 93 ? 2.294 -8.012 9.806 1.00 94.62 93 PHE A CA 1
ATOM 690 C C . PHE A 1 93 ? 1.735 -9.354 9.372 1.00 94.62 93 PHE A C 1
ATOM 692 O O . PHE A 1 93 ? 0.560 -9.452 9.023 1.00 94.62 93 PHE A O 1
ATOM 699 N N . SER A 1 94 ? 2.574 -10.390 9.392 1.00 93.44 94 SER A N 1
ATOM 700 C CA . SER A 1 94 ? 2.120 -11.740 9.070 1.00 93.44 94 SER A CA 1
ATOM 701 C C . SER A 1 94 ? 1.102 -12.224 10.100 1.00 93.44 94 SER A C 1
ATOM 703 O O . SER A 1 94 ? 1.271 -12.043 11.307 1.00 93.44 94 SER A O 1
ATOM 705 N N . THR A 1 95 ? 0.041 -12.855 9.615 1.00 91.31 95 THR A N 1
ATOM 706 C CA . THR A 1 95 ? -0.957 -13.540 10.444 1.00 91.31 95 THR A CA 1
ATOM 707 C C . THR A 1 95 ? -0.616 -15.016 10.631 1.00 91.31 95 THR A C 1
ATOM 709 O O . THR A 1 95 ? -1.196 -15.671 11.503 1.00 91.31 95 THR A O 1
ATOM 712 N N . GLU A 1 96 ? 0.328 -15.535 9.839 1.00 87.25 96 GLU A N 1
ATOM 713 C CA . GLU A 1 96 ? 0.703 -16.938 9.852 1.00 87.25 96 GLU A CA 1
ATOM 714 C C . GLU A 1 96 ? 1.423 -17.298 11.164 1.00 87.25 96 GLU A C 1
ATOM 716 O O . GLU A 1 96 ? 2.288 -16.551 11.634 1.00 87.25 96 GLU A O 1
ATOM 721 N N . PRO A 1 97 ? 1.129 -18.469 11.761 1.00 73.19 97 PRO A N 1
ATOM 722 C CA . PRO A 1 97 ? 1.660 -18.848 13.073 1.00 73.19 97 PRO A CA 1
ATOM 723 C C . PRO A 1 97 ? 3.189 -18.881 13.136 1.00 73.19 97 PRO A C 1
ATOM 725 O O . PRO A 1 97 ? 3.770 -18.604 14.180 1.00 73.19 97 PRO A O 1
ATOM 728 N N . ARG A 1 98 ? 3.843 -19.198 12.011 1.00 67.81 98 ARG A N 1
ATOM 729 C CA . ARG A 1 98 ? 5.306 -19.298 11.907 1.00 67.81 98 ARG A CA 1
ATOM 730 C C . ARG A 1 98 ? 6.015 -17.942 11.942 1.00 67.81 98 ARG A C 1
ATOM 732 O O . ARG A 1 98 ? 7.214 -17.907 12.186 1.00 67.81 98 ARG A O 1
ATOM 739 N N . PHE A 1 99 ? 5.287 -16.849 11.719 1.00 64.19 99 PHE A N 1
ATOM 740 C CA . PHE A 1 99 ? 5.843 -15.502 11.573 1.00 64.19 99 PHE A CA 1
ATOM 741 C C . PHE A 1 99 ? 5.152 -14.467 12.473 1.00 64.19 99 PHE A C 1
ATOM 743 O O . PHE A 1 99 ? 5.343 -13.263 12.290 1.00 64.19 99 PHE A O 1
ATOM 750 N N . ARG A 1 100 ? 4.354 -14.912 13.457 1.00 55.50 100 ARG A N 1
ATOM 751 C CA . ARG A 1 100 ? 3.667 -14.024 14.403 1.00 55.50 100 ARG A CA 1
ATOM 752 C C . ARG A 1 100 ? 4.679 -13.294 15.286 1.00 55.50 100 ARG A C 1
ATOM 754 O O . ARG A 1 100 ? 5.145 -13.816 16.295 1.00 55.50 100 ARG A O 1
ATOM 761 N N . VAL A 1 101 ? 4.960 -12.044 14.940 1.00 58.19 101 VAL A N 1
ATOM 762 C CA . VAL A 1 101 ? 5.467 -11.062 15.900 1.00 58.19 101 VAL A CA 1
ATOM 763 C C . VAL A 1 101 ? 4.273 -10.657 16.765 1.00 58.19 101 VAL A C 1
ATOM 765 O O . VAL A 1 101 ? 3.245 -10.239 16.233 1.00 58.19 101 VAL A O 1
ATOM 768 N N . GLN A 1 102 ? 4.363 -10.855 18.084 1.00 49.06 102 GLN A N 1
ATOM 769 C CA . GLN A 1 102 ? 3.306 -10.468 19.022 1.00 49.06 102 GLN A CA 1
ATOM 770 C C . GLN A 1 102 ? 3.070 -8.955 18.934 1.00 49.06 102 GLN A C 1
ATOM 772 O O . GLN A 1 102 ? 3.859 -8.168 19.449 1.00 49.06 102 GLN A O 1
ATOM 777 N N . LEU A 1 103 ? 1.978 -8.557 18.288 1.00 53.09 103 LEU A N 1
ATOM 778 C CA . LE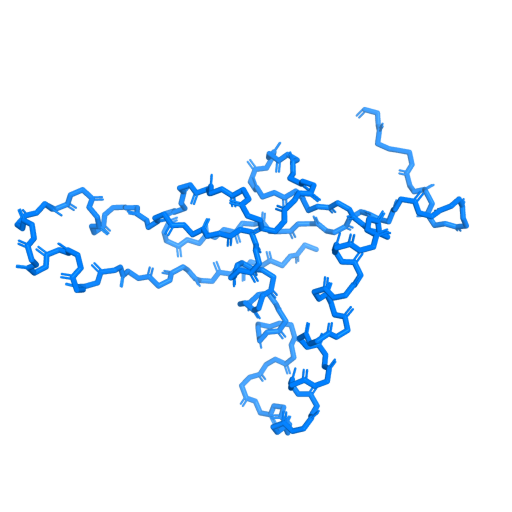U A 1 103 ? 1.428 -7.214 18.406 1.00 53.09 103 LEU A CA 1
ATOM 779 C C . LEU A 1 103 ? 0.677 -7.164 19.742 1.00 53.09 103 LEU A C 1
ATOM 781 O O . LEU A 1 103 ? -0.366 -7.806 19.876 1.00 53.09 103 LEU A O 1
ATOM 785 N N . ARG A 1 104 ? 1.277 -6.507 20.739 1.00 38.19 104 ARG A N 1
ATOM 786 C CA . ARG A 1 104 ? 0.621 -6.123 21.995 1.00 38.19 104 ARG A CA 1
ATOM 787 C C . ARG A 1 104 ? 0.040 -4.727 21.859 1.00 38.19 104 ARG A C 1
ATOM 789 O O . ARG A 1 104 ? 0.719 -3.895 21.217 1.00 38.19 104 ARG A O 1
#